Protein AF-A0AAQ4ESP9-F1 (afdb_monomer)

Radius of gyration: 24.36 Å; Cα contacts (8 Å, |Δi|>4): 216; chains: 1; bounding box: 76×64×46 Å

Sequence (157 aa):
MHLLFVLILNPAFSFLAASDTGFIWSNEERLGQYQRAWNTLNKSVQEVYYNVKATELAYEAIYPSSNHRELTQIKCWSVQCTNLDKQAQIASLKYYYTFTAISRRGQVQFLTAEGKTTRELGYETRNAVEYTYRDGRVGALPRNKQPFADEPWALHP

pLDDT: mean 77.45, std 24.73, range [24.95, 97.81]

Solvent-accessible surface area (backbone atoms only — not comparable to full-atom values): 10218 Å² total; per-residue (Å²): 138,86,83,80,84,79,82,78,77,71,78,81,75,68,76,81,62,75,81,66,89,60,58,94,78,72,38,58,92,85,42,35,89,82,38,41,29,54,73,71,56,72,54,58,71,88,47,70,50,68,66,86,78,72,99,67,86,52,72,48,80,44,63,91,43,99,88,42,79,44,82,23,44,60,39,77,40,32,40,34,36,40,79,73,36,80,88,79,39,33,26,35,34,44,36,36,30,32,47,70,34,77,95,39,58,95,46,77,46,68,49,44,32,37,39,34,50,35,60,55,96,87,43,90,59,43,48,32,72,47,78,49,73,53,92,66,80,84,71,90,70,78,96,73,80,84,84,79,86,80,74,88,81,84,80,88,134

Structure (mmCIF, N/CA/C/O backbone):
data_AF-A0AAQ4ESP9-F1
#
_entry.id   AF-A0AAQ4ESP9-F1
#
loop_
_atom_site.group_PDB
_atom_site.id
_atom_site.type_symbol
_atom_site.label_atom_id
_atom_site.label_alt_id
_atom_site.label_comp_id
_atom_site.label_asym_id
_atom_site.label_entity_id
_atom_site.label_seq_id
_atom_site.pdbx_PDB_ins_code
_atom_site.Cartn_x
_atom_site.Cartn_y
_atom_site.Cartn_z
_atom_site.occupancy
_atom_site.B_iso_or_equiv
_atom_site.auth_seq_id
_atom_site.auth_comp_id
_atom_site.auth_asym_id
_atom_site.auth_atom_id
_atom_site.pdbx_PDB_model_num
ATOM 1 N N . MET A 1 1 ? -58.686 -47.024 8.613 1.00 38.00 1 MET A N 1
ATOM 2 C CA . MET A 1 1 ? -58.254 -46.163 7.490 1.00 38.00 1 MET A CA 1
ATOM 3 C C . MET A 1 1 ? -57.650 -44.900 8.074 1.00 38.00 1 MET A C 1
ATOM 5 O O . MET A 1 1 ? -58.374 -44.129 8.688 1.00 38.00 1 MET A O 1
ATOM 9 N N . HIS A 1 2 ? -56.333 -44.739 7.970 1.00 33.84 2 HIS A N 1
ATOM 10 C CA . HIS A 1 2 ? -55.625 -43.556 8.456 1.00 33.84 2 HIS A CA 1
ATOM 11 C C . HIS A 1 2 ? -55.523 -42.534 7.320 1.00 33.84 2 HIS A C 1
ATOM 13 O O . HIS A 1 2 ? -54.889 -42.809 6.305 1.00 33.84 2 HIS A O 1
ATOM 19 N N . LEU A 1 3 ? -56.184 -41.383 7.480 1.00 34.91 3 LEU A N 1
ATOM 20 C CA . LEU A 1 3 ? -56.004 -40.222 6.610 1.00 34.91 3 LEU A CA 1
ATOM 21 C C . LEU A 1 3 ? -54.785 -39.436 7.098 1.00 34.91 3 LEU A C 1
ATOM 23 O O . LEU A 1 3 ? -54.783 -38.908 8.208 1.00 34.91 3 LEU A O 1
ATOM 27 N N . LEU A 1 4 ? -53.752 -39.383 6.263 1.00 34.12 4 LEU A N 1
ATOM 28 C CA . LEU A 1 4 ? -52.527 -38.633 6.507 1.00 34.12 4 LEU A CA 1
ATOM 29 C C . LEU A 1 4 ? -52.713 -37.218 5.934 1.00 34.12 4 LEU A C 1
ATOM 31 O O . LEU A 1 4 ? -52.710 -37.027 4.721 1.00 34.12 4 LEU A O 1
ATOM 35 N N . PHE A 1 5 ? -52.925 -36.235 6.809 1.00 36.25 5 PHE A N 1
ATOM 36 C CA . PHE A 1 5 ? -52.940 -34.815 6.452 1.00 36.25 5 PHE A CA 1
ATOM 37 C C . PHE A 1 5 ? -51.489 -34.316 6.413 1.00 36.25 5 PHE A C 1
ATOM 39 O O . PHE A 1 5 ? -50.887 -34.060 7.454 1.00 36.25 5 PHE A O 1
ATOM 46 N N . VAL A 1 6 ? -50.903 -34.203 5.219 1.00 42.22 6 VAL A N 1
ATOM 47 C CA . VAL A 1 6 ? -49.600 -33.545 5.048 1.00 42.22 6 VAL A CA 1
ATOM 48 C C . VAL A 1 6 ? -49.851 -32.050 4.873 1.00 42.22 6 VAL A C 1
ATOM 50 O O . VAL A 1 6 ? -50.182 -31.578 3.788 1.00 42.22 6 VAL A O 1
ATOM 53 N N . LEU A 1 7 ? -49.704 -31.303 5.966 1.00 35.47 7 LEU A N 1
ATOM 54 C CA . LEU A 1 7 ? -49.549 -29.851 5.944 1.00 35.47 7 LEU A CA 1
ATOM 55 C C . LEU A 1 7 ? -48.193 -29.535 5.302 1.00 35.47 7 LEU A C 1
ATOM 57 O O . LEU A 1 7 ? -47.163 -29.502 5.972 1.00 35.47 7 LEU A O 1
ATOM 61 N N . ILE A 1 8 ? -48.189 -29.312 3.988 1.00 45.69 8 ILE A N 1
ATOM 62 C CA . ILE A 1 8 ? -47.064 -28.672 3.304 1.00 45.69 8 ILE A CA 1
ATOM 63 C C . ILE A 1 8 ? -47.144 -27.182 3.649 1.00 45.69 8 ILE A C 1
ATOM 65 O O . ILE A 1 8 ? -47.637 -26.363 2.876 1.00 45.69 8 ILE A O 1
ATOM 69 N N . LEU A 1 9 ? -46.688 -26.831 4.853 1.00 42.53 9 LEU A N 1
ATOM 70 C CA . LEU A 1 9 ? -46.254 -25.474 5.165 1.00 42.53 9 LEU A CA 1
ATOM 71 C C . LEU A 1 9 ? -44.984 -25.236 4.353 1.00 42.53 9 LEU A C 1
ATOM 73 O O . LEU A 1 9 ? -43.869 -25.462 4.816 1.00 42.53 9 LEU A O 1
ATOM 77 N N . ASN A 1 10 ? -45.181 -24.865 3.091 1.00 39.91 10 ASN A N 1
ATOM 78 C CA . ASN A 1 10 ? -44.116 -24.397 2.229 1.00 39.91 10 ASN A CA 1
ATOM 79 C C . ASN A 1 10 ? -43.512 -23.162 2.919 1.00 39.91 10 ASN A C 1
ATOM 81 O O . ASN A 1 10 ? -44.254 -22.209 3.181 1.00 39.91 10 ASN A O 1
ATOM 85 N N . PRO A 1 11 ? -42.222 -23.179 3.292 1.00 45.97 11 PRO A N 1
ATOM 86 C CA . PRO A 1 11 ? -41.582 -22.063 3.958 1.00 45.97 11 PRO A CA 1
ATOM 87 C C . PRO A 1 11 ? -41.409 -20.945 2.933 1.00 45.97 11 PRO A C 1
ATOM 89 O O . PRO A 1 11 ? -40.341 -20.748 2.365 1.00 45.97 11 PRO A O 1
ATOM 92 N N . ALA A 1 12 ? -42.458 -20.151 2.741 1.00 44.28 12 ALA A N 1
ATOM 93 C CA . ALA A 1 12 ? -42.356 -18.809 2.190 1.00 44.28 12 ALA A CA 1
ATOM 94 C C . ALA A 1 12 ? -41.705 -17.867 3.224 1.00 44.28 12 ALA A C 1
ATOM 96 O O . ALA A 1 12 ? -42.147 -16.746 3.432 1.00 44.28 12 ALA A O 1
ATOM 97 N N . PHE A 1 13 ? -40.613 -18.306 3.856 1.00 47.88 13 PHE A N 1
ATOM 98 C CA . PHE A 1 13 ? -39.538 -17.404 4.247 1.00 47.88 13 PHE A CA 1
ATOM 99 C C . PHE A 1 13 ? -38.659 -17.217 3.012 1.00 47.88 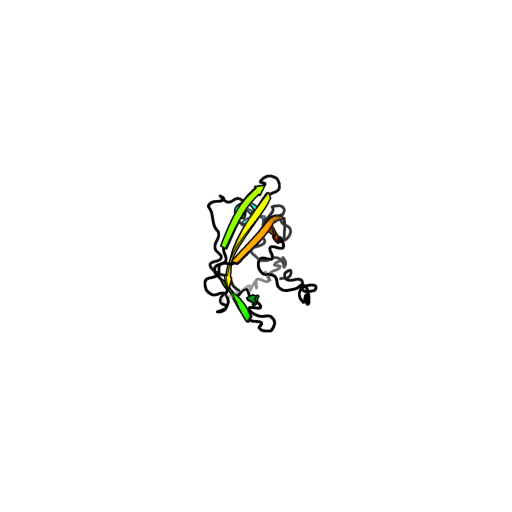13 PHE A C 1
ATOM 101 O O . PHE A 1 13 ? -37.474 -17.543 2.981 1.00 47.88 13 PHE A O 1
ATOM 108 N N . SER A 1 14 ? -39.283 -16.718 1.945 1.00 44.88 14 SER A N 1
ATOM 109 C CA . SER A 1 14 ? -38.567 -16.075 0.863 1.00 44.88 14 SER A CA 1
ATOM 110 C C . SER A 1 14 ? -37.898 -14.870 1.494 1.00 44.88 14 SER A C 1
ATOM 112 O O . SER A 1 14 ? -38.568 -13.902 1.835 1.00 44.88 14 SER A O 1
ATOM 114 N N . PHE A 1 15 ? -36.603 -15.022 1.749 1.00 50.19 15 PHE A N 1
ATOM 115 C CA . PHE A 1 15 ? -35.597 -13.992 1.939 1.00 50.19 15 PHE A CA 1
ATOM 116 C C . PHE A 1 15 ? -36.111 -12.578 1.630 1.00 50.19 15 PHE A C 1
ATOM 118 O O . PHE A 1 15 ? -35.834 -12.018 0.575 1.00 50.19 15 PHE A O 1
ATOM 125 N N . LEU A 1 16 ? -36.762 -11.951 2.609 1.00 45.06 16 LEU A N 1
ATOM 126 C CA . LEU A 1 16 ? -36.652 -10.512 2.812 1.00 45.06 16 LEU A CA 1
ATOM 127 C C . LEU A 1 16 ? -35.275 -10.272 3.442 1.00 45.06 16 LEU A C 1
ATOM 129 O O . LEU A 1 16 ? -35.150 -9.758 4.548 1.00 45.06 16 LEU A O 1
ATOM 133 N N . ALA A 1 17 ? -34.223 -10.731 2.759 1.00 43.56 17 ALA A N 1
ATOM 134 C CA . ALA A 1 17 ? -32.910 -10.177 2.974 1.00 43.56 17 ALA A CA 1
ATOM 135 C C . ALA A 1 17 ? -33.031 -8.765 2.417 1.00 43.56 17 ALA A C 1
ATOM 137 O O . ALA A 1 17 ? -33.134 -8.582 1.203 1.00 43.56 17 ALA A O 1
ATOM 138 N N . ALA A 1 18 ? -33.123 -7.784 3.316 1.00 45.72 18 ALA A N 1
ATOM 139 C CA . ALA A 1 18 ? -32.824 -6.412 2.963 1.00 45.72 18 ALA A CA 1
ATOM 140 C C . ALA A 1 18 ? -31.541 -6.465 2.129 1.00 45.72 18 ALA A C 1
ATOM 142 O O . ALA A 1 18 ? -30.532 -7.008 2.583 1.00 45.72 18 ALA A O 1
ATOM 143 N N . SER A 1 19 ? -31.627 -6.031 0.874 1.00 45.50 19 SER A N 1
ATOM 144 C CA . SER A 1 19 ? -30.475 -5.900 -0.001 1.00 45.50 19 SER A CA 1
ATOM 145 C C . SER A 1 19 ? -29.639 -4.757 0.551 1.00 45.50 19 SER A C 1
ATOM 147 O O . SER A 1 19 ? -29.729 -3.624 0.083 1.00 45.50 19 SER A O 1
ATOM 149 N N . ASP A 1 20 ? -28.905 -5.038 1.617 1.00 53.66 20 ASP A N 1
ATOM 150 C CA . ASP A 1 20 ? -27.849 -4.168 2.074 1.00 53.66 20 ASP A CA 1
ATOM 151 C C . ASP A 1 20 ? -26.831 -4.165 0.933 1.00 53.66 20 ASP A C 1
ATOM 153 O O . ASP A 1 20 ? -26.253 -5.195 0.587 1.00 53.66 20 ASP A O 1
ATOM 157 N N . THR A 1 21 ? -26.719 -3.043 0.231 1.00 58.94 21 THR A N 1
ATOM 158 C CA . THR A 1 21 ? -25.928 -2.898 -1.002 1.00 58.94 21 THR A CA 1
ATOM 159 C C . THR A 1 21 ? -24.415 -2.936 -0.745 1.00 58.94 21 THR A C 1
ATOM 161 O O . THR A 1 21 ? -23.628 -2.617 -1.632 1.00 58.94 21 THR A O 1
ATOM 164 N N . GLY A 1 22 ? -23.997 -3.281 0.474 1.00 70.94 22 GLY A N 1
ATOM 165 C CA . GLY A 1 22 ? -22.608 -3.385 0.891 1.00 70.94 22 GLY A CA 1
ATOM 166 C C . GLY A 1 22 ? -22.014 -4.768 0.637 1.00 70.94 22 GLY A C 1
ATOM 167 O O . GLY A 1 22 ? -22.698 -5.790 0.594 1.00 70.94 22 GLY A O 1
ATOM 168 N N . PHE A 1 23 ? -20.691 -4.820 0.501 1.00 83.75 23 PHE A N 1
ATOM 169 C CA . PHE A 1 23 ? -19.979 -6.092 0.506 1.00 83.75 23 PHE A CA 1
ATOM 170 C C . PHE A 1 23 ? -20.209 -6.829 1.830 1.00 83.75 23 PHE A C 1
ATOM 172 O O . PHE A 1 23 ? -20.214 -6.203 2.885 1.00 83.75 23 PHE A O 1
ATOM 179 N N . ILE A 1 24 ? -20.269 -8.167 1.814 1.00 88.88 24 ILE A N 1
ATOM 180 C CA . ILE A 1 24 ? -20.475 -8.979 3.035 1.00 88.88 24 ILE A CA 1
ATOM 181 C C . ILE A 1 24 ? -19.435 -8.724 4.142 1.00 88.88 24 ILE A C 1
ATOM 183 O O . ILE A 1 24 ? -19.672 -9.037 5.308 1.00 88.88 24 ILE A O 1
ATOM 187 N N . TRP A 1 25 ? -18.262 -8.200 3.777 1.00 89.94 25 TRP A N 1
ATOM 188 C CA . TRP A 1 25 ? -17.187 -7.846 4.699 1.00 89.94 25 TRP A CA 1
ATOM 189 C C . TRP A 1 25 ? -17.254 -6.388 5.173 1.00 89.94 25 TRP A C 1
ATOM 191 O O . TRP A 1 25 ? -16.537 -6.029 6.101 1.00 89.94 25 TRP A O 1
ATOM 201 N N . SER A 1 26 ? -18.102 -5.550 4.581 1.00 91.31 26 SER A N 1
ATOM 202 C CA . SER A 1 26 ? -18.3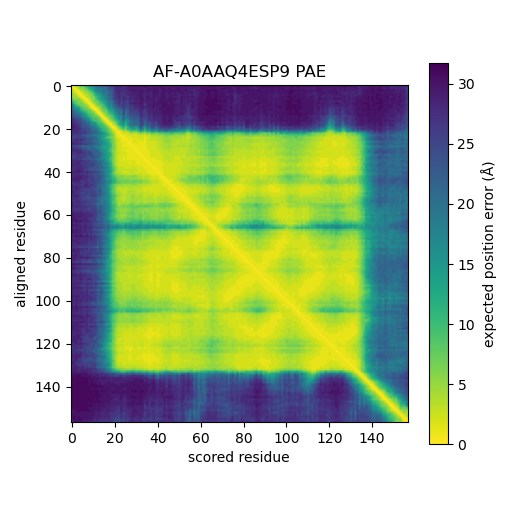60 -4.174 5.009 1.00 91.31 26 SER A CA 1
ATOM 203 C C . SER A 1 26 ? -19.348 -4.178 6.184 1.00 91.31 26 SER A C 1
ATOM 205 O O . SER A 1 26 ? -20.524 -3.870 6.047 1.00 91.31 26 SER A O 1
ATOM 207 N N . ASN A 1 27 ? -18.883 -4.642 7.344 1.00 91.94 27 ASN A N 1
ATOM 208 C CA . ASN A 1 27 ? -19.676 -4.753 8.562 1.00 91.94 27 ASN A CA 1
ATOM 209 C C . ASN A 1 27 ? -18.830 -4.352 9.779 1.00 91.94 27 ASN A C 1
ATOM 211 O O . ASN A 1 27 ? -18.023 -5.142 10.277 1.00 91.94 27 ASN A O 1
ATOM 215 N N . GLU A 1 28 ? -19.008 -3.123 10.260 1.00 93.75 28 GLU A N 1
ATOM 216 C CA . GLU A 1 28 ? -18.214 -2.582 11.365 1.00 93.75 28 GLU A CA 1
ATOM 217 C C . GLU A 1 28 ? -18.483 -3.293 12.698 1.00 93.75 28 GLU A C 1
ATOM 219 O O . GLU A 1 28 ? -17.538 -3.603 13.425 1.00 93.75 28 GLU A O 1
ATOM 224 N N . GLU A 1 29 ? -19.743 -3.609 13.000 1.00 94.06 29 GLU A N 1
ATOM 225 C CA . GLU A 1 29 ? -20.136 -4.251 14.261 1.00 94.06 29 GLU A CA 1
ATOM 226 C C . GLU A 1 29 ? -19.441 -5.608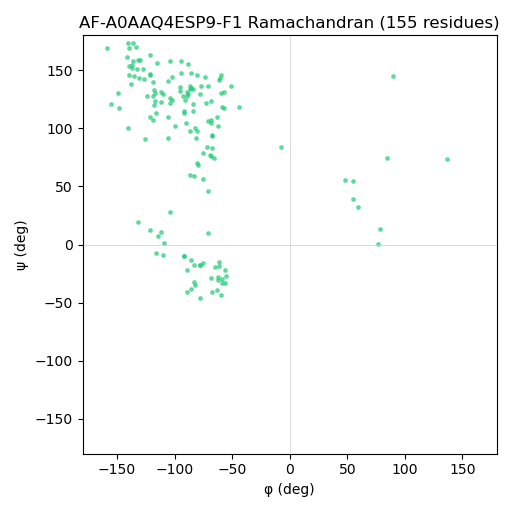 14.444 1.00 94.06 29 GLU A C 1
ATOM 228 O O . GLU A 1 29 ? -18.906 -5.918 15.510 1.00 94.06 29 GLU A O 1
ATOM 233 N N . ARG A 1 30 ? -19.386 -6.408 13.375 1.00 94.56 30 ARG A N 1
ATOM 234 C CA . ARG A 1 30 ? -18.809 -7.754 13.397 1.00 94.56 30 ARG A CA 1
ATOM 235 C C . ARG A 1 30 ? -17.311 -7.773 13.097 1.00 94.56 30 ARG A C 1
ATOM 237 O O . ARG A 1 30 ? -16.584 -8.570 13.693 1.00 94.56 30 ARG A O 1
ATOM 244 N N . LEU A 1 31 ? -16.844 -6.969 12.139 1.00 95.00 31 LEU A N 1
ATOM 245 C CA . LEU A 1 31 ? -15.491 -7.070 11.568 1.00 95.00 31 LEU A CA 1
ATOM 246 C C . LEU A 1 31 ? -14.610 -5.844 11.830 1.00 95.0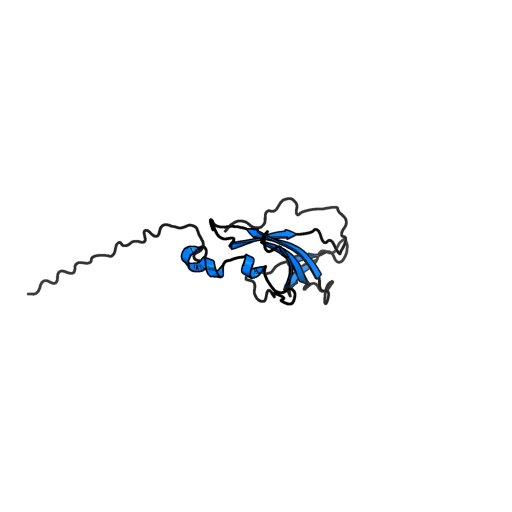0 31 LEU A C 1
ATOM 248 O O . LEU A 1 31 ? -13.405 -5.909 11.574 1.00 95.00 31 LEU A O 1
ATOM 252 N N . GLY A 1 32 ? -15.150 -4.764 12.401 1.00 93.31 32 GLY A N 1
ATOM 253 C CA . GLY A 1 32 ? -14.455 -3.483 12.553 1.00 93.31 32 GLY A CA 1
ATOM 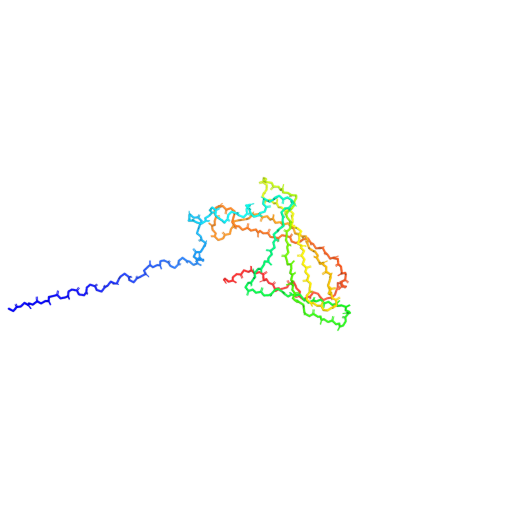254 C C . GLY A 1 32 ? -13.126 -3.578 13.302 1.00 93.31 32 GLY A C 1
ATOM 255 O O . GLY A 1 32 ? -12.167 -2.893 12.952 1.00 93.31 32 GLY A O 1
ATOM 256 N N . GLN A 1 33 ? -13.000 -4.493 14.270 1.00 93.81 33 GLN A N 1
ATOM 257 C CA . GLN A 1 33 ? -11.736 -4.729 14.984 1.00 93.81 33 GLN A CA 1
ATOM 258 C C . GLN A 1 33 ? -10.571 -5.144 14.062 1.00 93.81 33 GLN A C 1
ATOM 260 O O . GLN A 1 33 ? -9.421 -4.807 14.346 1.00 93.81 33 GLN A O 1
ATOM 265 N N . TYR A 1 34 ? -10.862 -5.822 12.948 1.00 95.38 34 TYR A N 1
ATOM 266 C CA . TYR A 1 34 ? -9.874 -6.282 11.966 1.00 95.38 34 TYR A CA 1
ATOM 267 C C . TYR A 1 34 ? -9.645 -5.279 10.832 1.00 95.38 34 TYR A C 1
ATOM 269 O O . TYR A 1 34 ? -8.720 -5.447 10.044 1.00 95.38 34 TYR A O 1
ATOM 277 N N . GLN A 1 35 ? -10.474 -4.238 10.748 1.00 95.81 35 GLN A N 1
ATOM 278 C CA . GLN A 1 35 ? -10.518 -3.302 9.624 1.00 95.81 35 GLN A CA 1
ATOM 279 C C . GLN A 1 35 ? -10.037 -1.900 9.999 1.00 95.81 35 GLN A C 1
ATOM 281 O O . GLN A 1 35 ? -10.175 -0.973 9.216 1.00 95.81 35 GLN A O 1
ATOM 286 N N . ARG A 1 36 ? -9.442 -1.720 11.184 1.00 96.44 36 ARG A N 1
ATOM 287 C CA . ARG A 1 36 ? -8.887 -0.427 11.609 1.00 96.44 36 ARG A CA 1
ATOM 288 C C . ARG A 1 36 ? -7.663 -0.072 10.769 1.00 96.44 36 ARG A C 1
ATOM 290 O O . ARG A 1 36 ? -6.583 -0.616 10.997 1.00 96.44 36 ARG A O 1
ATOM 297 N N . ALA A 1 37 ? -7.800 0.896 9.867 1.00 96.88 37 ALA A N 1
ATOM 298 C CA . ALA A 1 37 ? -6.742 1.282 8.932 1.00 96.88 37 ALA A CA 1
ATOM 299 C C . ALA A 1 37 ? -5.456 1.740 9.632 1.00 96.88 37 ALA A C 1
ATOM 301 O O . ALA A 1 37 ? -4.350 1.467 9.162 1.00 96.88 37 ALA A O 1
ATOM 302 N N . TRP A 1 38 ? -5.576 2.379 10.800 1.00 97.00 38 TRP A N 1
ATOM 303 C CA . TRP A 1 38 ? -4.405 2.812 11.561 1.00 97.00 38 TRP A CA 1
ATOM 304 C C . TRP A 1 38 ? -3.525 1.646 12.012 1.00 97.00 38 TRP A C 1
ATOM 306 O O . TRP A 1 38 ? -2.308 1.792 12.060 1.00 97.00 38 TRP A O 1
ATOM 316 N N . ASN A 1 39 ? -4.099 0.464 12.257 1.00 94.56 39 ASN A N 1
ATOM 317 C CA . ASN A 1 39 ? -3.312 -0.724 12.583 1.00 94.56 39 ASN A CA 1
ATOM 318 C C . ASN A 1 39 ? -2.425 -1.175 11.418 1.00 94.56 39 ASN A C 1
ATOM 320 O O . ASN A 1 39 ? -1.477 -1.914 11.659 1.00 94.56 39 ASN A O 1
ATOM 324 N N . THR A 1 40 ? -2.710 -0.753 10.185 1.00 92.81 40 THR A N 1
ATOM 325 C CA . THR A 1 40 ? -1.887 -1.037 9.003 1.00 92.81 40 THR A CA 1
ATOM 326 C C . THR A 1 40 ? -0.768 -0.011 8.838 1.00 92.81 40 THR A C 1
ATOM 328 O O . THR A 1 40 ? 0.345 -0.390 8.492 1.00 92.81 40 THR A O 1
ATOM 331 N N . LEU A 1 41 ? -1.030 1.272 9.120 1.00 94.50 41 LEU A N 1
ATOM 332 C CA . LEU A 1 41 ? -0.032 2.345 8.985 1.00 94.50 41 LEU A CA 1
ATOM 333 C C . LEU A 1 41 ? 0.914 2.458 10.188 1.00 94.50 41 LEU A C 1
ATOM 335 O O . LEU A 1 41 ? 2.087 2.790 10.030 1.00 94.50 41 LEU A O 1
ATOM 339 N N . ASN A 1 42 ? 0.419 2.189 11.397 1.00 94.69 42 ASN A N 1
ATOM 340 C CA . ASN A 1 42 ? 1.158 2.324 12.653 1.00 94.69 42 ASN A CA 1
ATOM 341 C C . ASN A 1 42 ? 2.082 1.127 12.889 1.00 94.69 42 ASN A C 1
ATOM 343 O O . ASN A 1 42 ? 1.847 0.293 13.769 1.00 94.69 42 ASN A O 1
ATOM 347 N N . LYS A 1 43 ? 3.112 1.031 12.056 1.00 90.44 43 LYS A N 1
ATOM 348 C CA . LYS A 1 43 ? 4.090 -0.053 12.054 1.00 90.44 43 LYS A CA 1
ATOM 349 C C . LYS A 1 43 ? 5.467 0.457 12.407 1.00 90.44 43 LYS A C 1
ATOM 351 O O . LYS A 1 43 ? 5.757 1.645 12.270 1.00 90.44 43 LYS A O 1
ATOM 356 N N . SER A 1 44 ? 6.314 -0.437 12.902 1.00 89.75 44 SER A N 1
ATOM 357 C CA . SER A 1 44 ? 7.706 -0.080 13.149 1.00 89.75 44 SER A CA 1
ATOM 358 C C . SER A 1 44 ? 8.355 0.336 11.834 1.00 89.75 44 SER A C 1
ATOM 360 O O . SER A 1 44 ? 8.118 -0.274 10.795 1.00 89.75 44 SER A O 1
ATOM 362 N N . VAL A 1 45 ? 9.243 1.328 11.880 1.00 88.75 45 VAL A N 1
ATOM 363 C CA . VAL A 1 45 ? 10.025 1.741 10.703 1.00 88.75 45 VAL A CA 1
ATOM 364 C C . VAL A 1 45 ? 10.915 0.616 10.162 1.00 88.75 45 VAL A C 1
ATOM 366 O O . VAL A 1 45 ? 11.416 0.718 9.052 1.00 88.75 45 VAL A O 1
ATOM 369 N N . GLN A 1 46 ? 11.131 -0.455 10.927 1.00 91.00 46 GLN A N 1
ATOM 370 C CA . GLN A 1 46 ? 11.877 -1.640 10.495 1.00 91.00 46 GLN A CA 1
ATOM 371 C C . GLN A 1 46 ? 10.997 -2.664 9.756 1.00 91.00 46 GLN A C 1
ATOM 373 O O . GLN A 1 46 ? 11.527 -3.576 9.126 1.00 91.00 46 GLN A O 1
ATOM 378 N N . GLU A 1 47 ? 9.670 -2.533 9.821 1.00 93.88 47 GLU A N 1
ATOM 379 C CA . GLU A 1 47 ? 8.733 -3.443 9.162 1.00 93.88 47 GLU A CA 1
ATOM 380 C C . GLU A 1 47 ? 8.490 -3.024 7.707 1.00 93.88 47 GLU A C 1
ATOM 382 O O . GLU A 1 47 ? 8.252 -1.854 7.397 1.00 93.88 47 GLU A O 1
ATOM 387 N N . VAL A 1 48 ? 8.522 -4.009 6.807 1.00 95.25 48 VAL A N 1
ATOM 388 C CA . VAL A 1 48 ? 8.248 -3.834 5.377 1.00 95.25 48 VAL A CA 1
ATOM 389 C C . VAL A 1 48 ? 7.131 -4.785 4.974 1.00 95.25 48 VAL A C 1
ATOM 391 O O . VAL A 1 48 ? 7.211 -5.990 5.210 1.00 95.25 48 VAL A O 1
ATOM 394 N N . TYR A 1 49 ? 6.099 -4.239 4.340 1.00 95.75 49 TYR A N 1
ATOM 395 C CA . TYR A 1 49 ? 4.971 -5.003 3.820 1.00 95.75 49 TYR A CA 1
ATOM 396 C C . TYR A 1 49 ? 5.198 -5.325 2.351 1.00 95.75 49 TYR A C 1
ATOM 398 O O . TYR A 1 49 ? 5.520 -4.434 1.570 1.00 95.75 49 TYR A O 1
ATOM 406 N N . TYR A 1 50 ? 5.000 -6.585 1.971 1.00 95.38 50 TYR A N 1
ATOM 407 C CA . TYR A 1 50 ? 5.159 -7.058 0.598 1.00 95.38 50 TYR A CA 1
ATOM 408 C C . TYR A 1 50 ? 3.804 -7.447 0.017 1.00 95.38 50 TYR A C 1
ATOM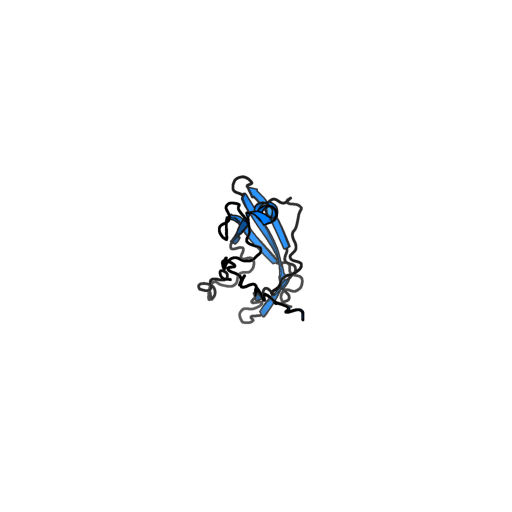 410 O O . TYR A 1 50 ? 3.060 -8.218 0.627 1.00 95.38 50 TYR A O 1
ATOM 418 N N . ASN A 1 51 ? 3.501 -6.967 -1.187 1.00 93.31 51 ASN A N 1
ATOM 419 C CA . ASN A 1 51 ? 2.365 -7.470 -1.945 1.00 93.31 51 ASN A CA 1
ATOM 420 C C . ASN A 1 51 ? 2.765 -8.786 -2.625 1.00 93.31 51 ASN A C 1
ATOM 422 O O . ASN A 1 51 ? 3.418 -8.800 -3.669 1.00 93.31 51 ASN A O 1
ATOM 426 N N . VAL A 1 52 ? 2.401 -9.898 -1.991 1.00 93.31 52 VAL A N 1
ATOM 427 C CA . VAL A 1 52 ? 2.745 -11.251 -2.452 1.00 93.31 52 VAL A CA 1
ATOM 428 C C . VAL A 1 52 ? 1.716 -11.840 -3.416 1.00 93.31 52 VAL A C 1
ATOM 430 O O . VAL A 1 52 ? 2.035 -12.771 -4.155 1.00 93.31 52 VAL A O 1
ATOM 433 N N . LYS A 1 53 ? 0.478 -11.334 -3.396 1.00 91.19 53 LYS A N 1
ATOM 434 C CA . LYS A 1 53 ? -0.645 -11.822 -4.200 1.00 91.19 53 LYS A CA 1
ATOM 435 C C . LYS A 1 53 ? -1.587 -10.665 -4.515 1.00 91.19 53 LYS A C 1
ATOM 437 O O . LYS A 1 53 ? -2.033 -9.976 -3.606 1.00 91.19 53 LYS A O 1
ATOM 442 N N . ALA A 1 54 ? -1.942 -10.536 -5.785 1.00 89.19 54 ALA A N 1
ATOM 443 C CA . ALA A 1 54 ? -2.959 -9.616 -6.270 1.00 89.19 54 ALA A CA 1
ATOM 444 C C . ALA A 1 54 ? -3.900 -10.368 -7.217 1.00 89.19 54 ALA A C 1
ATOM 446 O O . ALA A 1 54 ? -3.488 -11.336 -7.860 1.00 89.19 54 ALA A O 1
ATOM 447 N N . THR A 1 55 ? -5.156 -9.937 -7.286 1.00 91.12 55 THR A N 1
ATOM 448 C CA . THR A 1 55 ? -6.152 -10.477 -8.224 1.00 91.12 55 THR A CA 1
ATOM 449 C C . THR A 1 55 ? -5.973 -9.930 -9.636 1.00 91.12 55 THR A C 1
ATOM 451 O O . THR A 1 55 ? -6.452 -10.538 -10.586 1.00 91.12 55 THR A O 1
ATOM 454 N N . GLU A 1 56 ? -5.240 -8.823 -9.779 1.00 87.69 56 GLU A N 1
ATOM 455 C CA . GLU A 1 56 ? -4.990 -8.153 -11.051 1.00 87.69 56 GLU A CA 1
ATOM 456 C C . GLU A 1 56 ? -3.530 -7.712 -11.170 1.00 87.69 56 GLU A C 1
ATOM 458 O O . GLU A 1 56 ? -2.834 -7.464 -10.179 1.00 87.69 56 GLU A O 1
ATOM 463 N N . LEU A 1 57 ? -3.050 -7.643 -12.412 1.00 86.81 57 LEU A N 1
ATOM 464 C CA . LEU A 1 57 ? -1.704 -7.183 -12.730 1.00 86.81 57 LEU A CA 1
ATOM 465 C C . LEU A 1 57 ? -1.707 -5.665 -12.921 1.00 86.81 57 LEU A C 1
ATOM 467 O O . LEU A 1 57 ? -2.486 -5.139 -13.709 1.00 86.81 57 LEU A O 1
ATOM 471 N N . ALA A 1 58 ? -0.787 -4.977 -12.245 1.00 88.19 58 ALA A N 1
ATOM 472 C CA . ALA A 1 58 ? -0.543 -3.556 -12.463 1.00 88.19 58 ALA A CA 1
ATOM 473 C C . ALA A 1 58 ? 0.458 -3.354 -13.610 1.00 88.19 58 ALA A C 1
ATOM 475 O O . ALA A 1 58 ? 1.487 -4.039 -13.679 1.00 88.19 58 ALA A O 1
ATOM 476 N N . TYR A 1 59 ? 0.163 -2.398 -14.490 1.00 90.31 59 TYR A N 1
ATOM 477 C CA . TYR A 1 59 ? 0.973 -2.086 -15.664 1.00 90.31 59 TYR A CA 1
ATOM 478 C C . TYR A 1 59 ? 1.323 -0.603 -15.724 1.00 90.31 59 TYR A C 1
ATOM 480 O O . TYR A 1 59 ? 0.546 0.247 -15.303 1.00 90.31 59 TYR A O 1
ATOM 488 N N . GLU A 1 60 ? 2.466 -0.301 -16.330 1.00 89.00 60 GLU A N 1
ATOM 489 C CA . GLU A 1 60 ? 2.897 1.059 -16.636 1.00 89.00 60 GLU A CA 1
ATOM 490 C C . GLU A 1 60 ? 3.452 1.124 -18.060 1.00 89.00 60 GLU A C 1
ATOM 492 O O . GLU A 1 60 ? 4.070 0.178 -18.554 1.00 89.00 60 GLU A O 1
ATOM 497 N N . ALA A 1 61 ? 3.222 2.245 -18.740 1.00 90.44 61 ALA A N 1
ATOM 498 C CA . ALA A 1 61 ? 3.875 2.533 -20.006 1.00 90.44 61 ALA A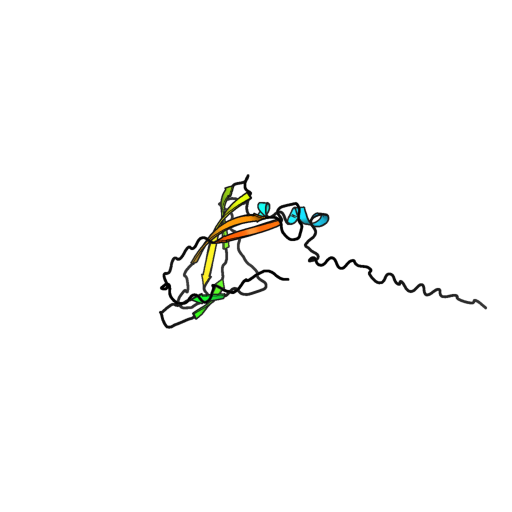 CA 1
ATOM 499 C C . ALA A 1 61 ? 5.154 3.328 -19.752 1.00 90.44 61 ALA A C 1
ATOM 501 O O . ALA A 1 61 ? 5.091 4.492 -19.359 1.00 90.44 61 ALA A O 1
ATOM 502 N N . ILE A 1 62 ? 6.301 2.723 -20.039 1.00 90.06 62 ILE A N 1
ATOM 503 C CA . ILE A 1 62 ? 7.600 3.385 -19.952 1.00 90.06 62 ILE A CA 1
ATOM 504 C C . ILE A 1 62 ? 8.105 3.747 -21.349 1.00 90.06 62 ILE A C 1
ATOM 506 O O . ILE A 1 62 ? 7.714 3.141 -22.349 1.00 90.06 62 ILE A O 1
ATOM 510 N N . TYR A 1 63 ? 9.010 4.723 -21.415 1.00 90.88 63 TYR A N 1
ATOM 511 C CA . TYR A 1 63 ? 9.649 5.136 -22.664 1.00 90.88 63 TYR A CA 1
ATOM 512 C C . TYR A 1 63 ? 11.169 5.073 -22.507 1.00 90.88 63 TYR A C 1
ATOM 514 O O . TYR A 1 63 ? 11.782 6.035 -22.040 1.00 90.88 63 TYR A O 1
ATOM 522 N N . PRO A 1 64 ? 11.801 3.932 -22.840 1.00 86.25 64 PRO A N 1
ATOM 523 C CA . PRO A 1 64 ? 13.257 3.804 -22.816 1.00 86.25 64 PRO A CA 1
ATOM 524 C C . PRO A 1 64 ? 13.945 4.750 -23.810 1.00 86.25 64 PRO A C 1
ATOM 526 O O . PRO A 1 64 ? 15.072 5.179 -23.579 1.00 86.25 64 PRO A O 1
ATOM 529 N N . SER A 1 65 ? 13.259 5.093 -24.901 1.00 87.69 65 SER A N 1
ATOM 530 C CA . SER A 1 65 ? 13.651 6.130 -25.855 1.00 87.69 65 SER A CA 1
ATOM 531 C C . SER A 1 65 ? 12.415 6.901 -26.329 1.00 87.69 65 SER A C 1
ATOM 533 O O . SER A 1 65 ? 11.288 6.429 -26.185 1.00 87.69 65 SER A O 1
ATOM 535 N N . SER A 1 66 ? 12.610 8.097 -26.893 1.00 82.19 66 SER A N 1
ATOM 536 C CA . SER A 1 66 ? 11.528 9.040 -27.235 1.00 82.19 66 SER A CA 1
ATOM 537 C C . SER A 1 66 ? 10.434 8.470 -28.146 1.00 82.19 66 SER A C 1
ATOM 539 O O . SER A 1 66 ? 9.292 8.912 -28.061 1.00 82.19 66 SER A O 1
ATOM 541 N N . ASN A 1 67 ? 10.758 7.475 -28.975 1.00 86.06 67 ASN A N 1
ATOM 542 C CA . ASN A 1 67 ? 9.828 6.853 -29.924 1.00 86.06 67 ASN A CA 1
ATOM 543 C C . ASN A 1 67 ? 9.520 5.384 -29.601 1.00 86.06 67 ASN A C 1
ATOM 545 O O . ASN A 1 67 ? 8.878 4.705 -30.400 1.00 86.06 67 ASN A O 1
ATOM 549 N N . HIS A 1 68 ? 9.980 4.873 -28.458 1.00 87.06 68 HIS A N 1
ATOM 550 C CA . HIS A 1 68 ? 9.748 3.491 -28.063 1.00 87.06 68 HIS A CA 1
ATOM 551 C C . HIS A 1 68 ? 8.967 3.445 -26.758 1.00 87.06 68 HIS A C 1
ATOM 553 O O . HIS A 1 68 ? 9.505 3.737 -25.694 1.00 87.06 68 HIS A O 1
ATOM 559 N N . ARG A 1 69 ? 7.689 3.076 -26.859 1.00 90.75 69 ARG A N 1
ATOM 560 C CA . ARG A 1 69 ? 6.828 2.799 -25.711 1.00 90.75 69 ARG A CA 1
ATOM 561 C C . ARG A 1 69 ? 6.884 1.309 -25.400 1.00 90.75 69 ARG A C 1
ATOM 563 O O . ARG A 1 69 ? 6.601 0.494 -26.273 1.00 90.75 69 ARG A O 1
ATOM 570 N N . GLU A 1 70 ? 7.174 0.970 -24.155 1.00 91.56 70 GLU A N 1
ATOM 571 C CA . GLU A 1 70 ? 7.149 -0.400 -23.648 1.00 91.56 70 GLU A CA 1
ATOM 572 C C . GLU A 1 70 ? 6.084 -0.490 -22.546 1.00 91.56 70 GLU A C 1
ATOM 574 O O . GLU A 1 70 ? 6.105 0.280 -21.585 1.00 91.56 70 GLU A O 1
ATOM 579 N N . LEU A 1 71 ? 5.120 -1.403 -22.698 1.00 92.81 71 LEU A N 1
ATOM 580 C CA . LEU A 1 71 ? 4.169 -1.722 -21.634 1.00 92.81 71 LEU A CA 1
ATOM 581 C C . LEU A 1 71 ? 4.823 -2.746 -20.708 1.00 92.81 71 LEU A C 1
ATOM 583 O O . LEU A 1 71 ? 5.180 -3.839 -21.145 1.00 92.81 71 LEU A O 1
ATOM 587 N N . THR A 1 72 ? 4.966 -2.409 -19.433 1.00 93.12 72 THR A N 1
ATOM 588 C CA . THR A 1 72 ? 5.623 -3.264 -18.446 1.00 93.12 72 THR A CA 1
ATOM 589 C C . THR A 1 72 ? 4.694 -3.596 -17.297 1.00 93.12 72 THR A C 1
ATOM 591 O O . THR A 1 72 ? 3.888 -2.769 -16.883 1.00 93.12 72 THR A O 1
ATOM 594 N N . GLN A 1 73 ? 4.834 -4.802 -16.747 1.00 93.88 73 GLN A N 1
ATOM 595 C CA . GLN A 1 73 ? 4.209 -5.149 -15.479 1.00 93.88 73 GLN A CA 1
ATOM 596 C C . GLN A 1 73 ? 5.045 -4.597 -14.330 1.00 93.88 73 GLN A C 1
ATOM 598 O O . GLN A 1 73 ? 6.280 -4.582 -14.390 1.00 93.88 73 GLN A O 1
ATOM 603 N N . ILE A 1 74 ? 4.352 -4.207 -13.271 1.00 92.00 74 ILE A N 1
ATOM 604 C CA . ILE A 1 74 ? 4.933 -3.852 -11.985 1.00 92.00 74 ILE A CA 1
ATOM 605 C C . ILE A 1 74 ? 5.025 -5.125 -11.131 1.00 92.00 74 ILE A C 1
ATOM 607 O O . ILE A 1 74 ? 4.066 -5.894 -11.027 1.00 92.00 74 ILE A O 1
ATOM 611 N N . LYS A 1 75 ? 6.191 -5.375 -10.528 1.00 92.81 75 LYS A N 1
ATOM 612 C CA . LYS A 1 75 ? 6.474 -6.534 -9.666 1.00 92.81 75 LYS A CA 1
ATOM 613 C C . LYS A 1 75 ? 7.194 -6.112 -8.388 1.00 92.81 75 LYS A C 1
ATOM 615 O O . LYS A 1 75 ? 7.649 -4.980 -8.258 1.00 92.81 75 LYS A O 1
ATOM 620 N N . CYS A 1 76 ? 7.297 -7.058 -7.452 1.00 91.94 76 CYS A N 1
ATOM 621 C CA . CYS A 1 76 ? 8.052 -6.910 -6.205 1.00 91.94 76 CYS A CA 1
ATOM 622 C C . CYS A 1 76 ? 7.637 -5.677 -5.388 1.00 91.94 76 CYS A C 1
ATOM 624 O O . CYS A 1 76 ? 8.489 -5.001 -4.818 1.00 91.94 76 CYS A O 1
ATOM 626 N N . TRP A 1 77 ? 6.332 -5.387 -5.359 1.00 93.69 77 TRP A N 1
ATOM 627 C CA . TRP A 1 77 ? 5.802 -4.226 -4.659 1.00 93.69 77 TRP A CA 1
ATOM 628 C C . TRP A 1 77 ? 5.967 -4.398 -3.152 1.00 93.69 77 TRP A C 1
ATOM 630 O O . TRP A 1 77 ? 5.475 -5.370 -2.567 1.00 93.69 77 TRP A O 1
ATOM 640 N N . SER A 1 78 ? 6.636 -3.445 -2.521 1.00 95.44 78 SER A N 1
ATOM 641 C CA . SER A 1 78 ? 6.744 -3.365 -1.073 1.00 95.44 78 SER A CA 1
ATOM 642 C C . SER A 1 78 ? 6.538 -1.940 -0.587 1.00 95.44 78 SER A C 1
ATOM 644 O O . SER A 1 78 ? 6.687 -0.986 -1.350 1.00 95.44 78 SER A O 1
ATOM 646 N N . VAL A 1 79 ? 6.165 -1.792 0.681 1.00 95.56 79 VAL A N 1
ATOM 647 C CA . VAL A 1 79 ? 5.963 -0.492 1.319 1.00 95.56 79 VAL A CA 1
ATOM 648 C C . VAL A 1 79 ? 6.549 -0.479 2.722 1.00 95.56 79 VAL A C 1
ATOM 650 O O . VAL A 1 79 ? 6.407 -1.432 3.490 1.00 95.56 79 VAL A O 1
ATOM 653 N N . GLN A 1 80 ? 7.195 0.634 3.045 1.00 95.62 80 GLN A N 1
ATOM 654 C CA . GLN A 1 80 ? 7.677 0.964 4.376 1.00 95.62 80 GLN A CA 1
ATOM 655 C C . GLN A 1 80 ? 6.982 2.239 4.856 1.00 95.62 80 GLN A C 1
ATOM 657 O O . GLN A 1 80 ? 6.919 3.228 4.119 1.00 95.62 80 GLN A O 1
ATOM 662 N N . CYS A 1 81 ? 6.478 2.211 6.090 1.00 95.06 81 CYS A N 1
ATOM 663 C CA . CYS A 1 81 ? 5.854 3.365 6.733 1.00 95.06 81 CYS A CA 1
ATOM 664 C C . CYS A 1 81 ? 6.883 4.105 7.599 1.00 95.06 81 CYS A C 1
ATOM 666 O O . CYS A 1 81 ? 7.642 3.488 8.347 1.00 95.06 81 CYS A O 1
ATOM 668 N N . THR A 1 82 ? 6.912 5.430 7.510 1.00 93.94 82 THR A N 1
ATOM 669 C CA . THR A 1 82 ? 7.786 6.315 8.292 1.00 93.94 82 THR A CA 1
ATOM 670 C C . THR A 1 82 ? 7.030 7.576 8.714 1.00 93.94 82 THR A C 1
ATOM 672 O O . THR A 1 82 ? 5.889 7.781 8.305 1.00 93.94 82 THR A O 1
ATOM 675 N N . ASN A 1 83 ? 7.652 8.425 9.543 1.00 94.25 83 ASN A N 1
ATOM 676 C CA . ASN A 1 83 ? 7.104 9.724 9.965 1.00 94.25 83 ASN A CA 1
ATOM 677 C C . ASN A 1 83 ? 5.639 9.63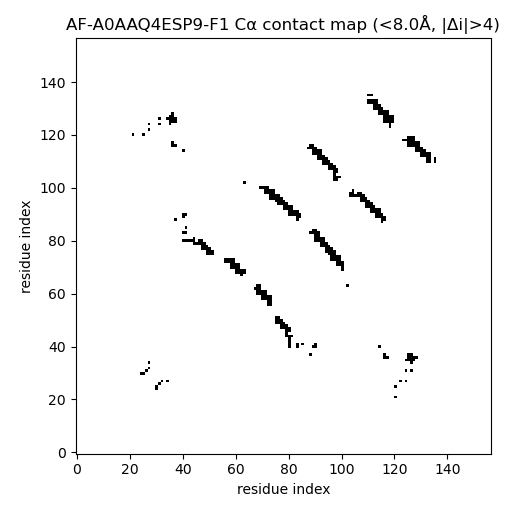6 10.433 1.00 94.25 83 ASN A C 1
ATOM 679 O O . ASN A 1 83 ? 4.756 10.287 9.878 1.00 94.25 83 ASN A O 1
ATOM 683 N N . LEU A 1 84 ? 5.384 8.768 11.414 1.00 95.19 84 LEU A N 1
ATOM 684 C CA . LEU A 1 84 ? 4.039 8.518 11.925 1.00 95.19 84 LEU A CA 1
ATOM 685 C C . LEU A 1 84 ? 3.551 9.700 12.767 1.00 95.19 84 LEU A C 1
ATOM 687 O O . LEU A 1 84 ? 4.132 9.996 13.812 1.00 95.19 84 LEU A O 1
ATOM 691 N N . ASP A 1 85 ? 2.431 10.292 12.375 1.00 96.31 85 ASP A N 1
ATOM 692 C CA . ASP A 1 85 ? 1.644 11.172 13.230 1.00 96.31 85 ASP A CA 1
ATOM 693 C C . ASP A 1 85 ? 0.469 10.374 13.804 1.00 96.31 85 ASP A C 1
ATOM 695 O O . ASP A 1 85 ? -0.531 10.114 13.132 1.00 96.31 85 ASP A O 1
ATOM 699 N N . LYS A 1 86 ? 0.599 9.966 15.071 1.00 95.56 86 LYS A N 1
ATOM 700 C CA . LYS A 1 86 ? -0.425 9.175 15.771 1.00 95.56 86 LYS A CA 1
ATOM 701 C C . LYS A 1 86 ? -1.703 9.961 16.044 1.00 95.56 86 LYS A C 1
ATOM 703 O O . LYS A 1 86 ? -2.765 9.348 16.133 1.00 95.56 86 LYS A O 1
ATOM 708 N N . GLN A 1 87 ? -1.607 11.280 16.205 1.00 95.56 87 GLN A N 1
ATOM 709 C CA . GLN A 1 87 ? -2.757 12.122 16.515 1.00 95.56 87 GLN A CA 1
ATOM 710 C C . GLN A 1 87 ? -3.583 12.371 15.253 1.00 95.56 87 GLN A C 1
ATOM 712 O O . GLN A 1 87 ? -4.800 12.195 15.272 1.00 95.56 87 GLN A O 1
ATOM 717 N N . ALA A 1 88 ? -2.926 12.713 14.145 1.00 96.19 88 ALA A N 1
ATOM 718 C CA . ALA A 1 88 ? -3.591 12.900 12.858 1.00 96.19 88 ALA A CA 1
ATOM 719 C C . ALA A 1 88 ? -3.938 11.569 12.157 1.00 96.19 88 ALA A C 1
ATOM 721 O O . ALA A 1 88 ? -4.798 11.544 11.270 1.00 96.19 88 ALA A O 1
ATOM 722 N N . GLN A 1 89 ? -3.306 10.469 12.585 1.00 97.50 89 GLN A N 1
ATOM 723 C CA . GLN A 1 89 ? -3.310 9.152 11.941 1.00 97.50 89 GLN A CA 1
ATOM 724 C C . GLN A 1 89 ? -2.850 9.225 10.478 1.00 97.50 89 GLN A C 1
ATOM 726 O O . GLN A 1 89 ? -3.554 8.788 9.557 1.00 97.50 89 GLN A O 1
ATOM 731 N N . ILE A 1 90 ? -1.659 9.802 10.302 1.00 97.06 90 ILE A N 1
ATOM 732 C CA . ILE A 1 90 ? -0.968 10.009 9.025 1.00 97.06 90 ILE A CA 1
ATOM 733 C C . ILE A 1 90 ? 0.397 9.306 9.063 1.00 97.06 90 ILE A C 1
ATOM 735 O O . ILE A 1 90 ? 1.038 9.229 10.113 1.00 97.06 90 ILE A O 1
ATOM 739 N N . ALA A 1 91 ? 0.849 8.792 7.921 1.00 96.19 91 ALA A N 1
ATOM 740 C CA . ALA A 1 91 ? 2.174 8.207 7.745 1.00 96.19 91 ALA A CA 1
ATOM 741 C C . ALA A 1 91 ? 2.782 8.600 6.392 1.00 96.19 91 ALA A C 1
ATOM 743 O O . ALA A 1 91 ? 2.086 8.683 5.381 1.00 96.19 91 ALA A O 1
ATOM 744 N N . SER A 1 92 ? 4.102 8.776 6.347 1.00 95.69 92 SER A N 1
ATOM 745 C CA . SER A 1 92 ? 4.846 8.769 5.085 1.00 95.69 92 SER A CA 1
ATOM 746 C C . SER A 1 92 ? 5.024 7.332 4.600 1.00 95.69 92 SER A C 1
ATOM 748 O O . SER A 1 92 ? 5.368 6.442 5.374 1.00 95.69 92 SER A O 1
ATOM 750 N N . LEU A 1 93 ? 4.819 7.105 3.309 1.00 94.81 93 LEU A N 1
ATOM 751 C CA . LEU A 1 93 ? 4.908 5.799 2.670 1.00 94.81 93 LEU A CA 1
ATOM 752 C C . LEU A 1 93 ? 5.999 5.836 1.614 1.00 94.81 93 LEU A C 1
ATOM 754 O O . LEU A 1 93 ? 5.997 6.703 0.737 1.00 94.81 93 LEU A O 1
ATOM 758 N N . LYS A 1 94 ? 6.926 4.886 1.683 1.00 94.56 94 LYS A N 1
ATOM 759 C CA . LYS A 1 94 ? 7.932 4.678 0.647 1.00 94.56 94 LYS A CA 1
ATOM 760 C C . LYS A 1 94 ? 7.719 3.312 0.024 1.00 94.56 94 LYS A C 1
ATOM 762 O O . LYS A 1 94 ? 7.905 2.294 0.691 1.00 94.56 94 LYS A O 1
ATOM 767 N N . TYR A 1 95 ? 7.321 3.314 -1.240 1.00 93.56 95 TYR A N 1
ATOM 768 C CA . TYR A 1 95 ? 7.129 2.094 -2.004 1.00 93.56 95 TYR A CA 1
ATOM 769 C C . TYR A 1 95 ? 8.380 1.755 -2.795 1.00 93.56 95 TYR A C 1
ATOM 771 O O . TYR A 1 95 ? 9.069 2.655 -3.279 1.00 93.56 95 TYR A O 1
ATOM 779 N N . TYR A 1 96 ? 8.621 0.464 -2.970 1.00 94.44 96 TYR A N 1
ATOM 780 C CA . TYR A 1 96 ? 9.639 -0.069 -3.862 1.00 94.44 96 TYR A CA 1
ATOM 781 C C . TYR A 1 96 ? 9.005 -1.081 -4.801 1.00 94.44 96 TYR A C 1
ATOM 783 O O . TYR A 1 96 ? 8.121 -1.835 -4.397 1.00 94.44 96 TYR A O 1
ATOM 791 N N . TYR A 1 97 ? 9.449 -1.091 -6.051 1.00 93.81 97 TYR A N 1
ATOM 792 C CA . TYR A 1 97 ? 8.938 -2.002 -7.067 1.00 93.81 97 TYR A CA 1
ATOM 793 C C . TYR A 1 97 ? 9.931 -2.167 -8.212 1.00 93.81 97 TYR A C 1
ATOM 795 O O . TYR A 1 97 ? 10.923 -1.446 -8.319 1.00 93.81 97 TYR A O 1
ATOM 803 N N . THR A 1 98 ? 9.682 -3.141 -9.076 1.00 94.81 98 THR A N 1
ATOM 804 C CA . THR A 1 98 ? 10.482 -3.398 -10.274 1.00 94.81 98 THR A CA 1
ATOM 805 C C . THR A 1 98 ? 9.586 -3.519 -11.496 1.00 94.81 98 THR A C 1
ATOM 807 O O . THR A 1 98 ? 8.392 -3.806 -11.397 1.00 94.81 98 THR A O 1
ATOM 810 N N . PHE A 1 99 ? 10.182 -3.311 -12.665 1.00 93.81 99 PHE A N 1
ATOM 811 C CA . PHE A 1 99 ? 9.529 -3.511 -13.950 1.00 93.81 99 PHE A CA 1
ATOM 812 C C . PHE A 1 99 ? 9.973 -4.829 -14.581 1.00 93.81 99 PHE A C 1
ATOM 814 O O . PHE A 1 99 ? 11.136 -5.221 -14.475 1.00 93.81 99 PHE A O 1
ATOM 821 N N . THR A 1 100 ? 9.058 -5.502 -15.278 1.00 93.50 100 THR A N 1
ATOM 822 C CA . THR A 1 100 ? 9.386 -6.678 -16.101 1.00 93.50 100 THR A CA 1
ATOM 823 C C . THR A 1 100 ? 10.071 -6.323 -17.419 1.00 93.50 100 THR A C 1
ATOM 825 O O . THR A 1 100 ? 10.636 -7.210 -18.054 1.00 93.50 100 THR A O 1
ATOM 828 N N . ALA A 1 101 ? 10.005 -5.058 -17.840 1.00 93.19 101 ALA A N 1
ATOM 829 C CA . ALA A 1 101 ? 10.655 -4.550 -19.041 1.00 93.19 101 ALA A CA 1
ATOM 830 C C . ALA A 1 101 ? 12.144 -4.908 -19.110 1.00 93.19 101 ALA A C 1
ATOM 832 O O . ALA A 1 101 ? 12.893 -4.721 -18.144 1.00 93.19 101 ALA A O 1
ATOM 833 N N . ILE A 1 102 ? 12.602 -5.341 -20.288 1.00 89.31 102 ILE A N 1
ATOM 834 C CA . ILE A 1 102 ? 14.018 -5.681 -20.510 1.00 89.31 102 ILE A CA 1
ATOM 835 C C . ILE A 1 102 ? 14.885 -4.434 -20.318 1.00 89.31 102 ILE A C 1
ATOM 837 O O . ILE A 1 102 ? 15.941 -4.502 -19.689 1.00 89.31 102 ILE A O 1
ATOM 841 N N . SER A 1 103 ? 14.396 -3.284 -20.784 1.00 91.50 103 SER A N 1
ATOM 842 C CA . SER A 1 103 ? 15.063 -1.983 -20.676 1.00 91.50 103 SER A CA 1
ATOM 843 C C . SER A 1 103 ? 15.302 -1.515 -19.232 1.00 91.50 103 SER A C 1
ATOM 845 O O . SER A 1 103 ? 16.138 -0.643 -18.990 1.00 91.50 103 SER A O 1
ATOM 847 N N . ARG A 1 104 ? 14.589 -2.096 -18.259 1.00 89.12 104 ARG A N 1
ATOM 848 C CA . ARG A 1 104 ? 14.640 -1.751 -16.829 1.00 89.12 104 ARG A CA 1
ATOM 849 C C . ARG A 1 104 ? 15.040 -2.929 -15.944 1.00 89.12 104 ARG A C 1
ATOM 851 O O . ARG A 1 104 ? 14.917 -2.856 -14.721 1.00 89.12 104 ARG A O 1
ATOM 858 N N . ARG A 1 105 ? 15.534 -4.018 -16.536 1.00 87.50 105 ARG A N 1
ATOM 859 C CA . ARG A 1 105 ? 15.871 -5.242 -15.807 1.00 87.50 105 ARG A CA 1
ATOM 860 C C . ARG A 1 105 ? 16.890 -4.963 -14.698 1.00 87.50 105 ARG A C 1
ATOM 862 O O . ARG A 1 105 ? 17.917 -4.332 -14.926 1.00 87.50 105 ARG A O 1
ATOM 869 N N . GLY A 1 106 ? 16.597 -5.456 -13.495 1.00 84.69 106 GLY A N 1
ATOM 870 C CA . GLY A 1 106 ? 17.452 -5.283 -12.316 1.00 84.69 106 GLY A CA 1
ATOM 871 C C . GLY A 1 106 ? 17.378 -3.899 -11.660 1.00 84.69 106 GLY A C 1
ATOM 872 O O . GLY A 1 106 ? 18.046 -3.684 -10.654 1.00 84.69 106 GLY A O 1
ATOM 873 N N . GLN A 1 107 ? 16.569 -2.970 -12.182 1.00 91.75 107 GLN A N 1
ATOM 874 C CA . GLN A 1 107 ? 16.379 -1.653 -11.577 1.00 91.75 107 GLN A CA 1
ATOM 875 C C . GLN A 1 107 ? 15.230 -1.689 -10.567 1.00 91.75 107 GLN A C 1
ATOM 877 O O . GLN A 1 107 ? 14.112 -2.088 -10.898 1.00 91.75 107 GLN A O 1
ATOM 882 N N . VAL A 1 108 ? 15.505 -1.222 -9.348 1.00 93.06 108 VAL A N 1
ATOM 883 C CA . VAL A 1 108 ? 14.483 -0.959 -8.331 1.00 93.06 108 VAL A CA 1
ATOM 884 C C . VAL A 1 108 ? 14.024 0.485 -8.472 1.00 93.06 108 VAL A C 1
ATOM 886 O O . VAL A 1 108 ? 14.831 1.411 -8.424 1.00 93.06 108 VAL A O 1
ATOM 889 N N . GLN A 1 109 ? 12.723 0.658 -8.647 1.00 91.31 109 GLN A N 1
ATOM 890 C CA . GLN A 1 109 ? 12.045 1.943 -8.630 1.00 91.31 109 GLN A CA 1
ATOM 891 C C . GLN A 1 109 ? 11.502 2.220 -7.233 1.00 91.31 109 GLN A C 1
ATOM 893 O O . GLN A 1 109 ? 11.281 1.298 -6.441 1.00 91.31 109 GLN A O 1
ATOM 898 N N . PHE A 1 110 ? 11.265 3.492 -6.935 1.00 92.00 110 PHE A N 1
ATOM 899 C CA . PHE A 1 110 ? 10.596 3.892 -5.709 1.00 92.00 110 PHE A CA 1
ATOM 900 C C . PHE A 1 110 ? 9.624 5.034 -5.964 1.00 92.00 110 PHE A C 1
ATOM 902 O O . PHE A 1 110 ? 9.809 5.834 -6.878 1.00 92.00 110 PHE A O 1
ATOM 909 N N . LEU A 1 111 ? 8.602 5.121 -5.120 1.00 90.56 111 LEU A N 1
ATOM 910 C CA . LEU A 1 111 ? 7.687 6.256 -5.078 1.00 90.56 111 LEU A CA 1
ATOM 911 C C . LEU A 1 111 ? 7.423 6.633 -3.618 1.00 90.56 111 LEU A C 1
ATOM 913 O O . LEU A 1 111 ? 7.538 5.792 -2.719 1.00 90.56 111 LEU A O 1
ATOM 917 N N . THR A 1 112 ? 7.071 7.890 -3.375 1.00 93.19 112 THR A N 1
ATOM 918 C CA . THR A 1 112 ? 6.675 8.355 -2.046 1.00 93.19 112 THR A CA 1
ATOM 919 C C . THR A 1 112 ? 5.244 8.868 -2.048 1.00 93.19 112 THR A C 1
ATOM 921 O O . THR A 1 112 ? 4.794 9.541 -2.975 1.00 93.19 112 THR A O 1
ATOM 924 N N . ALA A 1 113 ? 4.524 8.542 -0.984 1.00 94.31 113 ALA A N 1
ATOM 925 C CA . ALA A 1 113 ? 3.170 9.008 -0.754 1.00 94.31 113 ALA A CA 1
ATOM 926 C C . ALA A 1 113 ? 2.978 9.369 0.718 1.00 94.31 113 ALA A C 1
ATOM 928 O O . ALA A 1 113 ? 3.807 9.061 1.577 1.00 94.31 113 ALA A O 1
ATOM 929 N N . GLU A 1 114 ? 1.862 10.011 1.002 1.00 96.25 114 GLU A N 1
ATOM 930 C CA . GLU A 1 114 ? 1.321 10.176 2.339 1.00 96.25 114 GLU A CA 1
ATOM 931 C C . GLU A 1 114 ? 0.060 9.323 2.455 1.00 96.25 114 GLU A C 1
ATOM 933 O O . GLU A 1 114 ? -0.802 9.376 1.580 1.00 96.25 114 GLU A O 1
ATOM 938 N N . GLY A 1 115 ? -0.021 8.506 3.502 1.00 96.31 115 GLY A N 1
ATOM 939 C CA . GLY A 1 115 ? -1.203 7.724 3.838 1.00 96.31 115 GLY A CA 1
ATOM 940 C C . GLY A 1 115 ? -1.931 8.364 5.007 1.00 96.31 115 GLY A C 1
ATOM 941 O O . GLY A 1 115 ? -1.355 8.490 6.089 1.00 96.31 115 GLY A O 1
ATOM 942 N N . LYS A 1 116 ? -3.196 8.726 4.815 1.00 97.81 116 LYS A N 1
ATOM 943 C CA . LYS A 1 116 ? -4.072 9.257 5.859 1.00 97.81 116 LYS A CA 1
ATOM 944 C C . LYS A 1 116 ? -5.235 8.306 6.067 1.00 97.81 116 LYS A C 1
ATOM 946 O O . LYS A 1 116 ? -5.903 7.903 5.123 1.00 97.81 116 LYS A O 1
ATOM 951 N N . THR A 1 117 ? -5.497 7.942 7.314 1.00 97.81 117 THR A N 1
ATOM 952 C CA . THR A 1 117 ? -6.677 7.123 7.607 1.00 97.81 117 THR A CA 1
ATOM 953 C C . THR A 1 117 ? -7.960 7.941 7.447 1.00 97.81 117 THR A C 1
ATOM 955 O O . THR A 1 117 ? -8.047 9.077 7.922 1.00 97.81 117 THR A O 1
ATOM 958 N N . THR A 1 118 ? -8.971 7.347 6.823 1.00 97.44 118 THR A N 1
ATOM 959 C CA . THR A 1 118 ? -10.294 7.944 6.603 1.00 97.44 118 THR A CA 1
ATOM 960 C C . THR A 1 118 ? -11.402 6.929 6.905 1.00 97.44 118 THR A C 1
ATOM 962 O O . THR A 1 118 ? -11.126 5.770 7.235 1.00 97.44 118 THR A O 1
ATOM 965 N N . ARG A 1 119 ? -12.652 7.388 6.873 1.00 96.06 119 ARG A N 1
ATOM 966 C CA . ARG A 1 119 ? -13.864 6.582 7.032 1.00 96.06 119 ARG A CA 1
ATOM 967 C C . ARG A 1 119 ? -14.494 6.392 5.664 1.00 96.06 119 ARG A C 1
ATOM 969 O O . ARG A 1 119 ? -14.786 7.378 5.004 1.00 96.06 119 ARG A O 1
ATOM 976 N N . GLU A 1 120 ? -14.737 5.150 5.286 1.00 92.94 120 GLU A N 1
ATOM 977 C CA . GLU A 1 120 ? -15.407 4.798 4.039 1.00 92.94 120 GLU A CA 1
ATOM 978 C C . GLU A 1 120 ? -16.509 3.781 4.304 1.00 92.94 120 GLU A C 1
ATOM 980 O O . GLU A 1 120 ? -16.485 3.062 5.307 1.00 92.94 120 GLU A O 1
ATOM 985 N N . LEU A 1 121 ? -17.464 3.697 3.376 1.00 89.56 121 LEU A N 1
ATOM 986 C CA . LEU A 1 121 ? -18.572 2.735 3.430 1.00 89.56 121 LEU A CA 1
ATOM 987 C C . LEU A 1 121 ? -19.448 2.884 4.692 1.00 89.56 121 LEU A C 1
ATOM 989 O O . LEU A 1 121 ? -19.974 1.903 5.205 1.00 89.56 121 LEU A O 1
ATOM 993 N N . GLY A 1 122 ? -19.586 4.112 5.208 1.00 90.06 122 GLY A N 1
ATOM 994 C CA . GLY A 1 122 ? -20.457 4.416 6.351 1.00 90.06 122 GLY A CA 1
ATOM 995 C C . GLY A 1 122 ? -19.901 4.036 7.728 1.00 90.06 122 GLY A C 1
ATOM 996 O O . GLY A 1 122 ? -20.659 4.034 8.691 1.00 90.06 122 GLY A O 1
ATOM 997 N N . TYR A 1 123 ? -18.606 3.725 7.841 1.00 92.88 123 TYR A N 1
ATOM 998 C CA . TYR A 1 123 ? -17.986 3.382 9.124 1.00 92.88 123 TYR A CA 1
ATOM 999 C C . TYR A 1 123 ? -17.796 4.613 10.027 1.00 92.88 123 TYR A C 1
ATOM 1001 O O . TYR A 1 123 ? -17.391 5.687 9.573 1.00 92.88 123 TYR A O 1
ATOM 1009 N N . GLU A 1 124 ? -17.968 4.434 11.335 1.00 95.31 124 GLU A N 1
ATOM 1010 C CA . GLU A 1 124 ? -17.618 5.436 12.351 1.00 95.31 124 GLU A CA 1
ATOM 1011 C C . GLU A 1 124 ? -16.129 5.382 12.726 1.00 95.31 124 GLU A C 1
ATOM 1013 O O . GLU A 1 124 ? -15.489 6.401 13.035 1.00 95.31 124 GLU A O 1
ATOM 1018 N N . THR A 1 125 ? -15.526 4.196 12.679 1.00 95.25 125 THR A N 1
ATOM 1019 C CA . THR A 1 125 ? -14.080 4.023 12.814 1.00 95.25 125 THR A CA 1
ATOM 1020 C C . THR A 1 125 ? -13.372 4.192 11.475 1.00 95.25 125 THR A C 1
ATOM 1022 O O . THR A 1 125 ? -13.891 3.880 10.409 1.00 95.25 125 THR A O 1
ATOM 1025 N N . ARG A 1 126 ? -12.141 4.715 11.512 1.00 97.19 126 ARG A N 1
ATOM 1026 C CA . ARG A 1 126 ? -11.346 4.896 10.293 1.00 97.19 126 ARG A CA 1
ATOM 1027 C C . ARG A 1 126 ? -10.882 3.537 9.758 1.00 97.19 126 ARG A C 1
ATOM 1029 O O . ARG A 1 126 ? -9.993 2.908 10.343 1.00 97.19 126 ARG A O 1
ATOM 1036 N N . ASN A 1 127 ? -11.493 3.097 8.664 1.00 96.81 127 ASN A N 1
ATOM 1037 C CA . ASN A 1 127 ? -11.320 1.780 8.051 1.00 96.81 127 ASN A CA 1
ATOM 1038 C C . ASN A 1 127 ? -10.584 1.799 6.704 1.00 96.81 127 ASN A C 1
ATOM 1040 O O . ASN A 1 127 ? -10.199 0.744 6.207 1.00 96.81 127 ASN A O 1
ATOM 1044 N N . ALA A 1 128 ? -10.337 2.978 6.137 1.00 96.44 128 ALA A N 1
ATOM 1045 C CA . ALA A 1 128 ? -9.656 3.133 4.858 1.00 96.44 128 ALA A CA 1
ATOM 1046 C C . ALA A 1 128 ? -8.384 3.979 4.978 1.00 96.44 128 ALA A C 1
ATOM 1048 O O . ALA A 1 128 ? -8.177 4.700 5.960 1.00 96.44 128 ALA A O 1
ATOM 1049 N N . VAL A 1 129 ? -7.527 3.886 3.961 1.00 96.69 129 VAL A N 1
ATOM 1050 C CA . VAL A 1 129 ? -6.348 4.739 3.791 1.00 96.69 129 VAL A CA 1
ATOM 1051 C C . VAL A 1 129 ? -6.504 5.518 2.492 1.00 96.69 129 VAL A C 1
ATOM 1053 O O . VAL A 1 129 ? -6.598 4.930 1.420 1.00 96.69 129 VAL A O 1
ATOM 1056 N N . GLU A 1 130 ? -6.506 6.837 2.604 1.00 96.56 130 GLU A N 1
ATOM 1057 C CA . GLU A 1 130 ? -6.388 7.769 1.492 1.00 96.56 130 GLU A CA 1
ATOM 1058 C C . GLU A 1 130 ? -4.903 8.011 1.200 1.00 96.56 130 GLU A C 1
ATOM 1060 O O . GLU A 1 130 ? -4.109 8.237 2.121 1.00 96.56 130 GLU A O 1
ATOM 1065 N N . TYR A 1 131 ? -4.523 7.958 -0.077 1.00 94.00 131 TYR A N 1
ATOM 1066 C CA . TYR A 1 131 ? -3.138 8.112 -0.516 1.00 94.00 131 TYR A CA 1
ATOM 1067 C C . TYR A 1 131 ? -2.957 9.414 -1.293 1.00 94.00 131 TYR A C 1
ATOM 1069 O O . TYR A 1 131 ? -3.571 9.609 -2.338 1.00 94.00 131 TYR A O 1
ATOM 1077 N N . THR A 1 132 ? -2.048 10.272 -0.829 1.00 93.69 132 THR A N 1
ATOM 1078 C CA . THR A 1 132 ? -1.590 11.446 -1.583 1.00 93.69 132 THR A CA 1
ATOM 1079 C C . THR A 1 132 ? -0.188 11.194 -2.113 1.00 93.69 132 THR A C 1
ATOM 1081 O O . THR A 1 132 ? 0.784 11.157 -1.355 1.00 93.69 132 THR A O 1
ATOM 1084 N N . TYR A 1 133 ? -0.061 11.018 -3.424 1.00 84.69 133 TYR A N 1
ATOM 1085 C CA . TYR A 1 133 ? 1.228 10.792 -4.067 1.00 84.69 133 TYR A CA 1
ATOM 1086 C C . TYR A 1 133 ? 1.998 12.103 -4.211 1.00 84.69 133 TYR A C 1
ATOM 1088 O O . TYR A 1 133 ? 1.475 13.095 -4.719 1.00 84.69 133 TYR A O 1
ATOM 1096 N N . ARG A 1 134 ? 3.261 12.117 -3.773 1.00 78.56 134 ARG A N 1
ATOM 1097 C CA . ARG A 1 134 ? 4.160 13.239 -4.058 1.00 78.56 134 ARG A CA 1
ATOM 1098 C C . ARG A 1 134 ? 4.752 12.997 -5.440 1.00 78.56 134 ARG A C 1
ATOM 1100 O O . ARG A 1 134 ? 5.175 11.880 -5.725 1.00 78.56 134 ARG A O 1
ATOM 1107 N N . ASP A 1 135 ? 4.768 14.025 -6.288 1.00 55.25 135 ASP A N 1
ATOM 1108 C CA . ASP A 1 135 ? 5.250 13.949 -7.675 1.00 55.25 135 ASP A CA 1
ATOM 1109 C C . ASP A 1 135 ? 6.780 13.717 -7.681 1.00 55.25 135 ASP A C 1
ATOM 1111 O O . ASP A 1 135 ? 7.596 14.623 -7.831 1.00 55.25 135 ASP A O 1
ATOM 1115 N N . GLY A 1 136 ? 7.189 12.480 -7.403 1.00 44.66 136 GLY A N 1
ATOM 1116 C CA . GLY A 1 136 ? 8.570 12.023 -7.332 1.00 44.66 136 GLY A CA 1
ATOM 1117 C C . GLY A 1 136 ? 9.060 11.601 -8.706 1.00 44.66 136 GLY A C 1
ATOM 1118 O O . GLY A 1 136 ? 9.417 10.443 -8.905 1.00 44.66 136 GLY A O 1
ATOM 1119 N N . ARG A 1 137 ? 9.057 12.519 -9.677 1.00 38.47 137 ARG A N 1
ATOM 1120 C CA . ARG A 1 137 ? 9.642 12.257 -10.997 1.00 38.47 137 ARG A CA 1
ATOM 1121 C C . ARG A 1 137 ? 11.157 12.115 -10.864 1.00 38.47 137 ARG A C 1
ATOM 1123 O O . ARG A 1 137 ? 11.885 13.100 -10.941 1.00 38.47 137 ARG A O 1
ATOM 1130 N N . VAL A 1 138 ? 11.646 10.889 -10.721 1.00 36.38 138 VAL A N 1
ATOM 1131 C CA . VAL A 1 138 ? 13.045 10.556 -11.008 1.00 36.38 138 VAL A CA 1
ATOM 1132 C C . VAL A 1 138 ? 13.065 9.783 -12.321 1.00 36.38 138 VAL A C 1
ATOM 1134 O O . VAL A 1 138 ? 12.874 8.575 -12.362 1.00 36.38 138 VAL A O 1
ATOM 1137 N N . GLY A 1 139 ? 13.238 10.534 -13.409 1.00 34.34 139 GLY A N 1
ATOM 1138 C CA . GLY A 1 139 ? 13.200 10.044 -14.787 1.00 34.34 139 GLY A CA 1
ATOM 1139 C C . GLY A 1 139 ? 12.413 10.999 -15.677 1.00 34.34 139 GLY A C 1
ATOM 1140 O O . GLY A 1 139 ? 11.269 10.733 -16.022 1.00 34.34 139 GLY A O 1
ATOM 1141 N N . ALA A 1 140 ? 13.001 12.153 -15.998 1.00 32.41 140 ALA A N 1
ATOM 1142 C CA . ALA A 1 140 ? 12.376 13.152 -16.854 1.00 32.41 140 ALA A CA 1
ATOM 1143 C C . ALA A 1 140 ? 11.994 12.562 -18.225 1.00 32.41 140 ALA A C 1
ATOM 1145 O O . ALA A 1 140 ? 12.862 12.200 -19.016 1.00 32.41 140 ALA A O 1
ATOM 1146 N N . LEU A 1 141 ? 10.697 12.551 -18.529 1.00 33.03 141 LEU A N 1
ATOM 1147 C CA . LEU A 1 141 ? 10.210 12.715 -19.895 1.00 33.03 141 LEU A CA 1
ATOM 1148 C C . LEU A 1 141 ? 9.622 14.126 -20.021 1.00 33.03 141 LEU A C 1
ATOM 1150 O O . LEU A 1 141 ? 9.013 14.625 -19.065 1.00 33.03 141 LEU A O 1
ATOM 1154 N N . PRO A 1 142 ? 9.850 14.804 -21.160 1.00 30.72 142 PRO A N 1
ATOM 1155 C CA . PRO A 1 142 ? 9.446 16.183 -21.352 1.00 30.72 142 PRO A CA 1
ATOM 1156 C C . PRO A 1 142 ? 7.931 16.322 -21.234 1.00 30.72 142 PRO A C 1
ATOM 1158 O O . PRO A 1 142 ? 7.152 15.483 -21.684 1.00 30.72 142 PRO A O 1
ATOM 1161 N N . ARG A 1 143 ? 7.539 17.431 -20.611 1.00 35.75 143 ARG A N 1
ATOM 1162 C CA . ARG A 1 143 ? 6.173 17.900 -20.400 1.00 35.75 143 ARG A CA 1
ATOM 1163 C C . ARG A 1 143 ? 5.547 18.251 -21.759 1.00 35.75 143 ARG A C 1
ATOM 1165 O O . ARG A 1 143 ? 5.471 19.416 -22.105 1.00 35.75 143 ARG A O 1
ATOM 1172 N N . ASN A 1 144 ? 5.175 17.253 -22.556 1.00 36.78 144 ASN A N 1
ATOM 1173 C CA . ASN A 1 144 ? 4.266 17.409 -23.687 1.00 36.78 144 ASN A CA 1
ATOM 1174 C C . ASN A 1 144 ? 3.595 16.067 -23.987 1.00 36.78 144 ASN A C 1
ATOM 1176 O O . ASN A 1 144 ? 4.268 15.094 -24.313 1.00 36.78 144 ASN A O 1
ATOM 1180 N N . LYS A 1 145 ? 2.257 16.075 -23.912 1.00 32.59 145 LYS A N 1
ATOM 1181 C CA . LYS A 1 145 ? 1.313 14.942 -23.947 1.00 32.59 145 LYS A CA 1
ATOM 1182 C C . LYS A 1 145 ? 1.088 14.271 -22.587 1.00 32.59 145 LYS A C 1
ATOM 1184 O O . LYS A 1 145 ? 1.534 13.160 -22.333 1.00 32.59 145 LYS A O 1
ATOM 1189 N N . GLN A 1 146 ? 0.329 14.957 -21.730 1.00 31.48 146 GLN A N 1
ATOM 1190 C CA . GLN A 1 146 ? -0.610 14.285 -20.825 1.00 31.48 146 GLN A CA 1
ATOM 1191 C C . GLN A 1 146 ? -1.624 13.502 -21.674 1.00 31.48 146 GLN A C 1
ATOM 1193 O O . GLN A 1 146 ? -2.227 14.105 -22.560 1.00 31.48 146 GLN A O 1
ATOM 1198 N N . PRO A 1 147 ? -1.867 12.214 -21.385 1.00 31.19 147 PRO A N 1
ATOM 1199 C CA . PRO A 1 147 ? -3.179 11.623 -21.610 1.00 31.19 147 PRO A CA 1
ATOM 1200 C C . PRO A 1 147 ? -3.909 11.333 -20.288 1.00 31.19 147 PRO A C 1
ATOM 1202 O O . PRO A 1 147 ? -5.021 10.838 -20.312 1.00 31.19 147 PRO A O 1
ATOM 1205 N N . PHE A 1 148 ? -3.320 11.653 -19.131 1.00 39.78 148 PHE A N 1
ATOM 1206 C CA . PHE A 1 148 ? -3.854 11.250 -17.822 1.00 39.78 148 PHE A CA 1
ATOM 1207 C C . PHE A 1 148 ? -4.563 12.376 -17.054 1.00 39.78 148 PHE A C 1
ATOM 1209 O O . PHE A 1 148 ? -4.554 12.374 -15.829 1.00 39.78 148 PHE A O 1
ATOM 1216 N N . ALA A 1 149 ? -5.137 13.360 -17.752 1.00 32.59 149 ALA A N 1
ATOM 1217 C CA . ALA A 1 149 ? -5.942 14.395 -17.097 1.00 32.59 149 ALA A CA 1
ATOM 1218 C C . ALA A 1 149 ? -7.402 13.969 -16.843 1.00 32.59 149 ALA A C 1
ATOM 1220 O O . ALA A 1 149 ? -8.030 14.575 -15.986 1.00 32.59 149 ALA A O 1
ATOM 1221 N N . ASP A 1 150 ? -7.915 12.920 -17.503 1.00 30.55 150 ASP A N 1
ATOM 1222 C CA . ASP A 1 150 ? -9.373 12.720 -17.590 1.00 30.55 150 ASP A CA 1
ATOM 1223 C C . ASP A 1 150 ? -9.893 11.307 -17.254 1.00 30.55 150 ASP A C 1
ATOM 1225 O O . ASP A 1 150 ? -11.029 10.997 -17.602 1.00 30.55 150 ASP A O 1
ATOM 1229 N N . GLU A 1 151 ? -9.145 10.441 -16.556 1.00 26.80 151 GLU A N 1
ATOM 1230 C CA . GLU A 1 151 ? -9.699 9.133 -16.144 1.00 26.80 151 GLU A CA 1
ATOM 1231 C C . GLU A 1 151 ? -9.693 8.913 -14.620 1.00 26.80 151 GLU A C 1
ATOM 1233 O O . GLU A 1 151 ? -8.626 8.726 -14.025 1.00 26.80 151 GLU A O 1
ATOM 1238 N N . PRO A 1 152 ? -10.882 8.913 -13.978 1.00 32.59 152 PRO A N 1
ATOM 1239 C CA . PRO A 1 152 ? -11.050 8.617 -12.566 1.00 32.59 152 PRO A CA 1
ATOM 1240 C C . PRO A 1 152 ? -11.074 7.098 -12.373 1.00 32.59 152 PRO A C 1
ATOM 1242 O O . PRO A 1 152 ? -12.119 6.458 -12.427 1.00 32.59 152 PRO A O 1
ATOM 1245 N N . TRP A 1 153 ? -9.914 6.505 -12.132 1.00 34.56 153 TRP A N 1
ATOM 1246 C CA . TRP A 1 153 ? -9.823 5.181 -11.520 1.00 34.56 153 TRP A CA 1
ATOM 1247 C C . TRP A 1 153 ? -9.449 5.416 -10.043 1.00 34.56 153 TRP A C 1
ATOM 1249 O O . TRP A 1 153 ? -8.495 6.122 -9.751 1.00 34.56 153 TRP A O 1
ATOM 1259 N N . ALA A 1 154 ? -10.164 4.955 -9.024 1.00 30.55 154 ALA A N 1
ATOM 1260 C CA . ALA A 1 154 ? -11.192 3.940 -8.962 1.00 30.55 154 ALA A CA 1
ATOM 1261 C C . ALA A 1 154 ? -12.202 4.299 -7.858 1.00 30.55 154 ALA A C 1
ATOM 1263 O O . ALA A 1 154 ? -11.863 4.337 -6.676 1.00 30.55 154 ALA A O 1
ATOM 1264 N N . LEU A 1 155 ? -13.451 4.519 -8.256 1.00 34.47 155 LEU A N 1
ATOM 1265 C CA . LEU A 1 155 ? -14.625 4.237 -7.441 1.00 34.47 155 LEU A CA 1
ATOM 1266 C C . LEU A 1 155 ? -15.594 3.438 -8.317 1.00 34.47 155 LEU A C 1
ATOM 1268 O O . LEU A 1 155 ? -15.729 3.733 -9.504 1.00 34.47 155 LEU A O 1
ATOM 1272 N N . HIS A 1 156 ? -16.270 2.487 -7.668 1.00 24.95 156 HIS A N 1
ATOM 1273 C CA . HIS A 1 156 ? -17.314 1.572 -8.153 1.00 24.95 156 HIS A CA 1
ATOM 1274 C C . HIS A 1 156 ? -16.833 0.233 -8.736 1.00 24.95 156 HIS A C 1
ATOM 1276 O O . HIS A 1 156 ? -15.897 0.203 -9.530 1.00 24.95 156 HIS A O 1
ATOM 1282 N N . PRO A 1 157 ? -17.615 -0.836 -8.528 1.00 35.72 157 PRO A N 1
ATOM 1283 C CA . PRO A 1 157 ? -18.022 -1.457 -7.265 1.00 35.72 157 PRO A CA 1
ATOM 1284 C C . PRO A 1 157 ? -17.504 -2.905 -7.143 1.00 35.72 157 PRO A C 1
ATOM 1286 O O . PRO A 1 157 ? -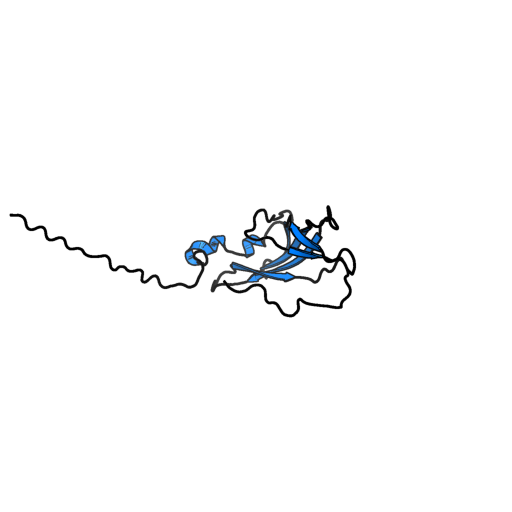16.873 -3.425 -8.086 1.00 35.72 157 PRO A O 1
#

Mean predicted aligned error: 12.99 Å

Nearest PDB structures (foldseek):
  7xsi-assembly3_E  TM=4.216E-01  e=2.750E+00  Sordaria araneosa
  1qhl-assembly1_A  TM=4.112E-01  e=8.421E+00  Escherichia coli
  3f7s-assembly1_A-2  TM=2.294E-01  e=2.459E+00  Pseudomonas putida KT2440
  8th1-assembly1_A  TM=2.213E-01  e=9.961E+00  Homo sapiens

InterPro domains:
  IPR002970 Tick histamine-binding protein [PF02098] (25-134)
  IPR012674 Calycin [G3DSA:2.40.128.20] (23-149)

Organism: Amblyomma americanum (NCBI:txid6943)

Foldseek 3Di:
DDDDDDPCPPPVPPDPPVPPVDDPCLDCVPNVVVQQVLVVQVDDQPDKAWDPDDPDWDWDWDPLDPPDTDIWTKAGWMWGWADADPVQSKTKIKIWIFTPDPSGPPPIDIWIWMWGFDDPPPDPHRRDTDIGTDPPPPDDDDPDDDPPPDDDPDDDD

Secondary structure (DSSP, 8-state):
---------------------S-TT--HHHHGGG--THHHHS--TT-EEE----SS--EEEEEEETTEEEEEEEEEEEEEEEEEETTTTEEEEEEEEEE--GGGTTPEEEEEEEEEEE--TT-SS--EEEEEE-----S---S----TTS-------